Protein AF-A0A963Q2L0-F1 (afdb_monomer_lite)

Radius of gyration: 15.08 Å; chains: 1; bounding box: 53×19×30 Å

Foldseek 3Di:
DDPDDPPPPDAAAEEEELPPVSLQVLQVLLVVQVPPPCVVPHRHAYEYEYDPVSLVCCQVANDWHDDPPDDIDTGDHPSHHYDPDDDDDPDPDHHYD

Sequence (97 aa):
MNSGNPSTVVPPVWVMGAGSIGCYVGGLLAAAAQGGKVAAAGVPAVTLIGRPRVLQAVGECGMALTAVDAAPQQMPPGALRLVAEPPACDGPAPLVL

Structure (mmCIF, N/CA/C/O backbone):
data_AF-A0A963Q2L0-F1
#
_entry.id   AF-A0A963Q2L0-F1
#
loop_
_atom_site.group_PDB
_atom_site.id
_atom_site.type_symbol
_atom_site.label_atom_id
_atom_site.label_alt_id
_atom_site.label_comp_id
_atom_site.label_asym_id
_atom_site.label_entity_id
_atom_site.label_seq_id
_atom_site.pdbx_PDB_ins_code
_atom_site.Cartn_x
_atom_site.Cartn_y
_atom_site.Cartn_z
_atom_site.occupancy
_atom_site.B_iso_or_equiv
_atom_site.auth_seq_id
_atom_site.auth_comp_id
_atom_site.auth_asym_id
_atom_site.auth_atom_id
_atom_site.pdbx_PDB_model_num
ATOM 1 N N . MET A 1 1 ? 42.007 3.517 13.098 1.00 44.03 1 MET A N 1
ATOM 2 C CA . MET A 1 1 ? 40.733 3.909 13.737 1.00 44.03 1 MET A CA 1
ATOM 3 C C . MET A 1 1 ? 39.937 4.772 12.767 1.00 44.03 1 MET A C 1
ATOM 5 O O . MET A 1 1 ? 40.249 5.944 12.649 1.00 44.03 1 MET A O 1
ATOM 9 N N . ASN A 1 2 ? 39.006 4.171 12.019 1.00 42.56 2 ASN A N 1
ATOM 10 C CA . ASN A 1 2 ? 37.643 4.680 11.798 1.00 42.56 2 ASN A CA 1
ATOM 11 C C . ASN A 1 2 ? 36.880 3.647 10.951 1.00 42.56 2 ASN A C 1
ATOM 13 O O . ASN A 1 2 ? 36.860 3.709 9.725 1.00 42.56 2 ASN A O 1
ATOM 17 N N . SER A 1 3 ? 36.309 2.643 11.618 1.00 50.94 3 SER A N 1
ATOM 18 C CA . SER A 1 3 ? 35.367 1.711 10.998 1.00 50.94 3 SER A CA 1
ATOM 19 C C . SER A 1 3 ? 34.035 2.446 10.871 1.00 50.94 3 SER A C 1
ATOM 21 O O . SER A 1 3 ? 33.295 2.559 11.846 1.00 50.94 3 SER A O 1
ATOM 23 N N . GLY A 1 4 ? 33.789 3.045 9.704 1.00 46.47 4 GLY A N 1
ATOM 24 C CA . GLY A 1 4 ? 32.547 3.753 9.408 1.00 46.47 4 GLY A CA 1
ATOM 25 C C . GLY A 1 4 ? 31.344 2.830 9.599 1.00 46.47 4 GLY A C 1
ATOM 26 O O . GLY A 1 4 ? 31.277 1.760 9.000 1.00 46.47 4 GLY A O 1
ATOM 27 N N . ASN A 1 5 ? 30.421 3.237 10.467 1.00 55.97 5 ASN A N 1
ATOM 28 C CA . ASN A 1 5 ? 29.097 2.640 10.620 1.00 55.97 5 ASN A CA 1
ATOM 29 C C . ASN A 1 5 ? 28.424 2.561 9.232 1.00 55.97 5 ASN A C 1
ATOM 31 O O . ASN A 1 5 ? 28.427 3.589 8.547 1.00 55.97 5 ASN A O 1
ATOM 35 N N . PRO A 1 6 ? 27.872 1.416 8.777 1.00 53.59 6 PRO A N 1
ATOM 36 C CA . PRO A 1 6 ? 27.066 1.416 7.566 1.00 53.59 6 PRO A CA 1
ATOM 37 C C . PRO A 1 6 ? 25.903 2.383 7.791 1.00 53.59 6 PRO A C 1
ATOM 39 O O . PRO A 1 6 ? 25.058 2.166 8.661 1.00 53.59 6 PRO A O 1
ATOM 42 N N . SER A 1 7 ? 25.879 3.480 7.036 1.00 57.09 7 SER A N 1
ATOM 43 C CA . SER A 1 7 ? 24.693 4.317 6.890 1.00 57.09 7 SER A CA 1
ATOM 44 C C . SER A 1 7 ? 23.519 3.379 6.623 1.00 57.09 7 SER A C 1
ATOM 46 O O . SER A 1 7 ? 23.531 2.619 5.656 1.00 57.09 7 SER A O 1
ATOM 48 N N . THR A 1 8 ? 22.556 3.341 7.540 1.00 64.00 8 THR A N 1
ATOM 49 C CA . THR A 1 8 ? 21.456 2.377 7.505 1.00 64.00 8 THR A CA 1
ATOM 50 C C . THR A 1 8 ? 20.540 2.780 6.358 1.00 64.00 8 THR A C 1
ATOM 52 O O . THR A 1 8 ? 19.694 3.659 6.492 1.00 64.00 8 THR A O 1
ATOM 55 N N . VAL A 1 9 ? 20.778 2.207 5.179 1.00 70.00 9 VAL A N 1
ATOM 56 C CA . VAL A 1 9 ? 19.931 2.426 4.010 1.00 70.00 9 VAL A CA 1
ATOM 57 C C . VAL A 1 9 ? 18.619 1.703 4.274 1.00 70.00 9 VAL A C 1
ATOM 59 O O . VAL A 1 9 ? 18.579 0.474 4.296 1.00 70.00 9 VAL A O 1
ATOM 62 N N . VAL A 1 10 ? 17.554 2.464 4.509 1.00 76.50 10 VAL A N 1
ATOM 63 C CA . VAL A 1 10 ? 16.221 1.898 4.707 1.00 76.50 10 VAL A CA 1
ATOM 64 C C . VAL A 1 10 ? 15.625 1.580 3.333 1.00 76.50 10 VAL A C 1
ATOM 66 O O . VAL A 1 10 ? 15.425 2.503 2.538 1.00 76.50 10 VAL A O 1
ATOM 69 N N . PRO A 1 11 ? 15.381 0.299 3.005 1.00 83.44 11 PRO A N 1
ATOM 70 C CA . PRO A 1 11 ? 14.858 -0.068 1.698 1.00 83.44 11 PRO A CA 1
ATOM 71 C C . PRO A 1 11 ? 13.413 0.429 1.530 1.00 83.44 11 PRO A C 1
ATOM 73 O O . PRO A 1 11 ? 12.659 0.460 2.507 1.00 83.44 11 PRO A O 1
ATOM 76 N N . PRO A 1 12 ? 12.993 0.792 0.303 1.00 87.56 12 PRO A N 1
ATOM 77 C CA . PRO A 1 12 ? 11.597 1.114 0.022 1.00 87.56 12 PRO A CA 1
ATOM 78 C C . PRO A 1 12 ? 10.677 -0.078 0.334 1.00 87.56 12 PRO A C 1
ATOM 80 O O . PRO A 1 12 ? 11.107 -1.228 0.276 1.00 87.56 12 PRO A O 1
ATOM 83 N N . VAL A 1 13 ? 9.399 0.181 0.627 1.00 91.75 13 VAL A N 1
ATOM 84 C CA . VAL A 1 13 ? 8.405 -0.884 0.858 1.00 91.75 13 VAL A CA 1
ATOM 85 C C . VAL A 1 13 ? 7.409 -0.914 -0.288 1.00 91.75 13 VAL A C 1
ATOM 87 O O . VAL A 1 13 ? 6.767 0.095 -0.595 1.00 91.75 13 VAL A O 1
ATOM 90 N N . TRP A 1 14 ? 7.275 -2.074 -0.921 1.00 95.06 14 TRP A N 1
ATOM 91 C CA . TRP A 1 14 ? 6.301 -2.330 -1.975 1.00 95.06 14 TRP A CA 1
ATOM 92 C C . TRP A 1 14 ? 5.254 -3.308 -1.465 1.00 95.06 14 TRP A C 1
ATOM 94 O O . TRP A 1 14 ? 5.582 -4.421 -1.070 1.00 95.06 14 TRP A O 1
ATOM 104 N N . VAL A 1 15 ? 3.994 -2.894 -1.497 1.00 96.62 15 VAL A N 1
ATOM 105 C CA . VAL A 1 15 ? 2.858 -3.761 -1.185 1.00 96.62 15 VAL A CA 1
ATOM 106 C C . VAL A 1 15 ? 2.263 -4.239 -2.501 1.00 96.62 15 VAL A C 1
ATOM 108 O O . VAL A 1 15 ? 1.708 -3.441 -3.263 1.00 96.62 15 VAL A O 1
ATOM 111 N N . MET A 1 16 ? 2.411 -5.528 -2.788 1.00 96.69 16 MET A N 1
ATOM 112 C CA . MET A 1 16 ? 1.943 -6.164 -4.013 1.00 96.69 16 MET A CA 1
ATOM 113 C C . MET A 1 16 ? 0.494 -6.621 -3.853 1.00 96.69 16 MET A C 1
ATOM 115 O O . MET A 1 16 ? 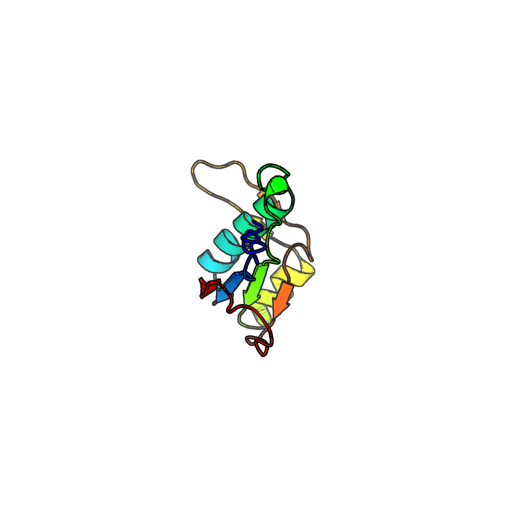0.166 -7.529 -3.097 1.00 96.69 16 MET A O 1
ATOM 119 N N . GLY A 1 17 ? -0.388 -6.014 -4.638 1.00 96.56 17 GLY A N 1
ATOM 120 C CA . GLY A 1 17 ? -1.821 -6.268 -4.637 1.00 96.56 17 GLY A CA 1
ATOM 121 C C . GLY A 1 17 ? -2.597 -5.196 -3.875 1.00 96.56 17 GLY A C 1
ATOM 122 O O . GLY A 1 17 ? -2.497 -5.064 -2.665 1.00 96.56 17 GLY A O 1
ATOM 123 N N . ALA A 1 18 ? -3.477 -4.484 -4.579 1.00 96.06 18 ALA A N 1
ATOM 124 C CA . ALA A 1 18 ? -4.385 -3.485 -4.004 1.00 96.06 18 ALA A CA 1
ATOM 125 C C . ALA A 1 18 ? -5.739 -4.093 -3.581 1.00 96.06 18 ALA A C 1
ATOM 127 O O . ALA A 1 18 ? -6.792 -3.509 -3.806 1.00 96.06 18 ALA A O 1
ATOM 128 N N . GLY A 1 19 ? -5.736 -5.319 -3.050 1.00 95.25 19 GLY A N 1
ATOM 129 C CA . GLY A 1 19 ? -6.924 -5.917 -2.426 1.00 95.25 19 GLY A CA 1
ATOM 130 C C . GLY A 1 19 ? -7.167 -5.354 -1.022 1.00 95.25 19 GLY A C 1
ATOM 131 O O . GLY A 1 19 ? -6.437 -4.479 -0.566 1.00 95.25 19 GLY A O 1
ATOM 132 N N . SER A 1 20 ? -8.146 -5.893 -0.292 1.00 95.44 20 SER A N 1
ATOM 133 C CA . SER A 1 20 ? -8.440 -5.461 1.086 1.00 95.44 20 SER A CA 1
ATOM 134 C C . SER A 1 20 ? -7.210 -5.514 2.001 1.00 95.44 20 SER A C 1
ATOM 136 O O . SER A 1 20 ? -6.915 -4.536 2.682 1.00 95.44 20 SER A O 1
ATOM 138 N N . ILE A 1 21 ? -6.461 -6.622 1.967 1.00 95.81 21 ILE A N 1
ATOM 139 C CA . ILE A 1 21 ? -5.259 -6.820 2.791 1.00 95.81 21 ILE A CA 1
ATOM 140 C C . ILE A 1 21 ? -4.168 -5.815 2.413 1.00 95.81 21 ILE A C 1
ATOM 142 O O . ILE A 1 21 ? -3.636 -5.141 3.290 1.00 95.81 21 ILE A O 1
ATOM 146 N N . GLY A 1 22 ? -3.859 -5.674 1.122 1.00 96.12 22 GLY A N 1
ATOM 147 C CA . GLY A 1 22 ? -2.805 -4.763 0.676 1.00 96.12 22 GLY A CA 1
ATOM 148 C C . GLY A 1 22 ? -3.140 -3.292 0.921 1.00 96.12 22 GLY A C 1
ATOM 149 O O . GLY A 1 22 ? -2.285 -2.542 1.384 1.00 96.12 22 GLY A O 1
ATOM 150 N N . CYS A 1 23 ? -4.396 -2.882 0.722 1.00 95.81 23 CYS A N 1
ATOM 151 C CA . CYS A 1 23 ? -4.848 -1.542 1.099 1.00 95.81 23 CYS A CA 1
ATOM 152 C C . CYS A 1 23 ? -4.747 -1.313 2.613 1.00 95.81 23 CYS A C 1
ATOM 154 O O . CYS A 1 23 ? -4.287 -0.256 3.042 1.00 95.81 23 CYS A O 1
ATOM 156 N N . TYR A 1 24 ? -5.130 -2.301 3.428 1.00 95.94 24 TYR A N 1
ATOM 157 C CA . TYR A 1 24 ? -5.067 -2.187 4.883 1.00 95.94 24 TYR A CA 1
ATOM 158 C C . TYR A 1 24 ? -3.623 -2.092 5.396 1.00 95.94 24 TYR A C 1
ATOM 160 O O . TYR A 1 24 ? -3.274 -1.132 6.080 1.00 95.94 24 TYR A O 1
ATOM 168 N N . VAL A 1 25 ? -2.760 -3.036 5.008 1.00 94.38 25 VAL A N 1
ATOM 169 C CA . VAL A 1 25 ? -1.344 -3.064 5.406 1.00 94.38 25 VAL A CA 1
ATOM 170 C C . VAL A 1 25 ? -0.598 -1.848 4.859 1.00 94.38 25 VAL A C 1
ATOM 172 O O . VAL A 1 25 ? 0.087 -1.163 5.615 1.00 94.38 25 VAL A O 1
ATOM 175 N N . GLY A 1 26 ? -0.767 -1.528 3.571 1.00 94.50 26 GLY A N 1
ATOM 176 C CA . GLY A 1 26 ? -0.152 -0.354 2.953 1.00 94.50 26 GLY A CA 1
ATOM 177 C C . GLY A 1 26 ? -0.582 0.945 3.631 1.00 94.50 26 GLY A C 1
ATOM 178 O O . GLY A 1 26 ? 0.260 1.789 3.933 1.00 94.50 26 GLY A O 1
ATOM 179 N N . GLY A 1 27 ? -1.871 1.078 3.952 1.00 93.44 27 GLY A N 1
ATOM 180 C CA . GLY A 1 27 ? -2.401 2.220 4.691 1.00 93.44 27 GLY A CA 1
ATOM 181 C C . GLY A 1 27 ? -1.819 2.351 6.100 1.00 93.44 27 GLY A C 1
ATOM 182 O O . GLY A 1 27 ? -1.411 3.445 6.486 1.00 93.44 27 GLY A O 1
ATOM 183 N N . LEU A 1 28 ? -1.727 1.254 6.858 1.00 91.56 28 LEU A N 1
ATOM 184 C CA . LEU A 1 28 ? -1.133 1.272 8.199 1.00 91.56 28 LEU A CA 1
ATOM 185 C C . LEU A 1 28 ? 0.352 1.649 8.165 1.00 91.56 28 LEU A C 1
ATOM 187 O O . LEU A 1 28 ? 0.798 2.456 8.981 1.00 91.56 28 LEU A O 1
ATOM 191 N N . LEU A 1 29 ? 1.110 1.108 7.207 1.00 90.62 29 LEU A N 1
ATOM 192 C CA . LEU A 1 29 ? 2.527 1.432 7.031 1.00 90.62 29 LEU A CA 1
ATOM 193 C C . LEU A 1 29 ? 2.724 2.906 6.658 1.00 90.62 29 LEU A C 1
ATOM 195 O O . LEU A 1 29 ? 3.570 3.579 7.245 1.00 90.62 29 LEU A O 1
ATOM 199 N N . ALA A 1 30 ? 1.913 3.434 5.739 1.00 89.56 30 ALA A N 1
ATOM 200 C CA . ALA A 1 30 ? 1.953 4.847 5.367 1.00 89.56 30 ALA A CA 1
ATOM 201 C C . ALA A 1 30 ? 1.578 5.773 6.532 1.00 89.56 30 ALA A C 1
ATOM 203 O O . ALA A 1 30 ? 2.192 6.819 6.720 1.00 89.56 30 ALA A O 1
ATOM 204 N N . ALA A 1 31 ? 0.612 5.387 7.362 1.00 86.69 31 ALA A N 1
ATOM 205 C CA . ALA A 1 31 ? 0.252 6.167 8.539 1.00 86.69 31 ALA A CA 1
ATOM 206 C C . ALA A 1 31 ? 1.342 6.163 9.612 1.00 86.69 31 ALA A C 1
ATOM 208 O O . ALA A 1 31 ? 1.661 7.207 10.182 1.00 86.69 31 ALA A O 1
ATOM 209 N N . ALA A 1 32 ? 1.964 5.005 9.853 1.00 81.56 32 ALA A N 1
ATOM 210 C CA . ALA A 1 32 ? 3.120 4.903 10.735 1.00 81.56 32 ALA A CA 1
ATOM 211 C C . ALA A 1 32 ? 4.289 5.774 10.236 1.00 81.56 32 ALA A C 1
ATOM 213 O O . ALA A 1 32 ? 5.018 6.340 11.054 1.00 81.56 32 ALA A O 1
ATOM 214 N N . ALA A 1 33 ? 4.413 5.942 8.911 1.00 75.56 33 ALA A N 1
ATOM 215 C CA . ALA A 1 33 ? 5.370 6.851 8.281 1.00 75.56 33 ALA A CA 1
ATOM 216 C C . ALA A 1 33 ? 5.140 8.325 8.613 1.00 75.56 33 ALA A C 1
ATOM 218 O O . ALA A 1 33 ? 6.097 9.077 8.782 1.00 75.56 33 ALA A O 1
ATOM 219 N N . GLN A 1 34 ? 3.878 8.731 8.739 1.00 68.00 34 GLN A N 1
ATOM 220 C CA . GLN A 1 34 ? 3.481 10.117 8.983 1.00 68.00 34 GLN A CA 1
ATOM 221 C C . GLN A 1 34 ? 3.406 10.465 10.487 1.00 68.00 34 GLN A C 1
ATOM 223 O O . GLN A 1 34 ? 3.550 11.627 10.858 1.00 68.00 34 GLN A O 1
ATOM 228 N N . GLY A 1 35 ? 3.214 9.472 11.367 1.00 55.53 35 GLY A N 1
ATOM 229 C CA . GLY A 1 35 ? 2.857 9.642 12.787 1.00 55.53 35 GLY A CA 1
ATOM 230 C C . GLY A 1 35 ? 3.995 9.712 13.822 1.00 55.53 35 GLY A C 1
ATOM 231 O O . GLY A 1 35 ? 3.755 9.482 15.006 1.00 55.53 35 GLY A O 1
ATOM 232 N N . GLY A 1 36 ? 5.241 9.997 13.436 1.00 45.00 36 GLY A N 1
ATOM 233 C CA . GLY A 1 36 ? 6.274 10.461 14.382 1.00 45.00 36 GLY A CA 1
ATOM 234 C C . GLY A 1 36 ? 6.937 9.431 15.319 1.00 45.00 36 GLY A C 1
ATOM 235 O O . GLY A 1 36 ? 8.048 9.689 15.771 1.00 45.00 36 GLY A O 1
ATOM 236 N N . LYS A 1 37 ? 6.367 8.243 15.579 1.00 41.50 37 LYS A N 1
ATOM 237 C CA . LYS A 1 37 ? 7.054 7.200 16.389 1.00 41.50 37 LYS A CA 1
ATOM 238 C C . LYS A 1 37 ? 8.146 6.441 15.628 1.00 41.50 37 LYS A C 1
ATOM 240 O O . LYS A 1 37 ? 9.056 5.901 16.246 1.00 41.50 37 LYS A O 1
ATOM 245 N N . VAL A 1 38 ? 8.079 6.444 14.297 1.00 44.66 38 VAL A N 1
ATOM 246 C CA . VAL A 1 38 ? 9.065 5.819 13.392 1.00 44.66 38 VAL A CA 1
ATOM 247 C C . VAL A 1 38 ? 9.859 6.888 12.611 1.00 44.66 38 VAL A C 1
ATOM 249 O O . VAL A 1 38 ? 10.733 6.576 11.810 1.00 44.66 38 VAL A O 1
ATOM 252 N N . ALA A 1 39 ? 9.628 8.178 12.889 1.00 45.19 39 ALA A N 1
ATOM 253 C CA . ALA A 1 39 ? 10.342 9.286 12.246 1.00 45.19 39 ALA A CA 1
ATOM 254 C C . ALA A 1 39 ? 11.847 9.315 12.577 1.00 45.19 39 ALA A C 1
ATOM 256 O O . ALA A 1 39 ? 12.629 9.877 11.816 1.00 45.19 39 ALA A O 1
ATOM 257 N N . ALA A 1 40 ? 12.267 8.670 13.672 1.00 46.53 40 ALA A N 1
ATOM 258 C CA . ALA A 1 40 ? 13.669 8.621 14.085 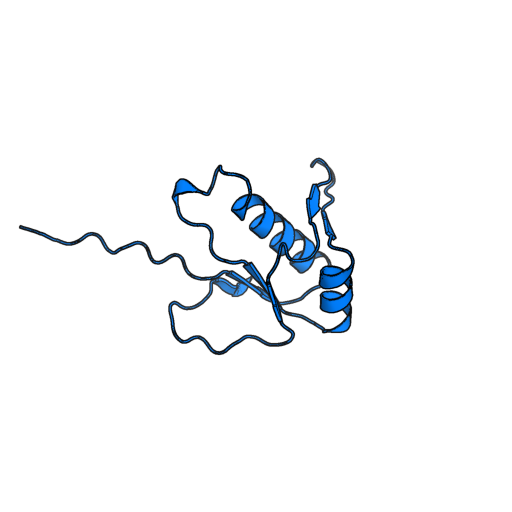1.00 46.53 40 ALA A CA 1
ATOM 259 C C . ALA A 1 40 ? 14.552 7.707 13.209 1.00 46.53 40 ALA A C 1
ATOM 261 O O . ALA A 1 40 ? 15.770 7.849 13.247 1.00 46.53 40 ALA A O 1
ATOM 262 N N . ALA A 1 41 ? 13.963 6.795 12.421 1.00 51.62 41 ALA A N 1
ATOM 263 C CA . ALA A 1 41 ? 14.704 5.852 11.573 1.00 51.62 41 ALA A CA 1
ATOM 264 C C . ALA A 1 41 ? 14.563 6.121 10.061 1.00 51.62 41 ALA A C 1
ATOM 266 O O . ALA A 1 41 ? 15.193 5.426 9.275 1.00 51.62 41 ALA A O 1
ATOM 267 N N . GLY A 1 42 ? 13.777 7.127 9.653 1.00 56.91 42 GLY A N 1
ATOM 268 C CA . GLY A 1 42 ? 13.460 7.390 8.246 1.00 56.91 42 GLY A CA 1
ATOM 269 C C . GLY A 1 42 ? 12.489 6.346 7.698 1.00 56.91 42 GLY A C 1
ATOM 270 O O . GLY A 1 42 ? 12.874 5.223 7.387 1.00 56.91 42 GLY A O 1
ATOM 271 N N . VAL A 1 43 ? 11.203 6.688 7.601 1.00 61.09 43 VAL A N 1
ATOM 272 C CA . VAL A 1 43 ? 10.212 5.714 7.131 1.00 61.09 43 VAL A CA 1
ATOM 273 C C . VAL A 1 43 ? 10.250 5.648 5.607 1.00 61.09 43 VAL A C 1
ATOM 275 O O . VAL A 1 43 ? 10.136 6.690 4.956 1.00 61.09 43 VAL A O 1
ATOM 278 N N . PRO A 1 44 ? 10.427 4.454 5.018 1.00 67.94 44 PRO A N 1
ATOM 279 C CA . PRO A 1 44 ? 10.514 4.324 3.578 1.00 67.94 44 PRO A CA 1
ATOM 280 C C . PRO A 1 44 ? 9.170 4.659 2.938 1.00 67.94 44 PRO A C 1
ATOM 282 O O . PRO A 1 44 ? 8.108 4.324 3.465 1.00 67.94 44 PRO A O 1
ATOM 285 N N . ALA A 1 45 ? 9.213 5.299 1.770 1.00 77.50 45 ALA A N 1
ATOM 286 C CA . ALA A 1 45 ? 8.016 5.537 0.978 1.00 77.50 45 ALA A CA 1
ATOM 287 C C . ALA A 1 45 ? 7.322 4.200 0.664 1.00 77.50 45 ALA A C 1
ATOM 289 O O . ALA A 1 45 ? 7.930 3.295 0.084 1.00 77.50 45 ALA A O 1
ATOM 290 N N . VAL A 1 46 ? 6.046 4.087 1.037 1.00 91.12 46 VAL A N 1
ATOM 291 C CA . VAL A 1 46 ? 5.229 2.903 0.759 1.00 91.12 46 VAL A CA 1
ATOM 292 C C . VAL A 1 46 ? 4.605 3.053 -0.626 1.00 91.12 46 VAL A C 1
ATOM 294 O O . VAL A 1 46 ? 3.900 4.026 -0.907 1.00 91.12 46 VAL A O 1
ATOM 297 N N . THR A 1 47 ? 4.879 2.085 -1.499 1.00 94.81 47 THR A N 1
ATOM 298 C CA . THR A 1 47 ? 4.270 1.990 -2.829 1.00 94.81 47 THR A CA 1
ATOM 299 C C . THR A 1 47 ? 3.254 0.854 -2.846 1.00 94.81 47 THR A C 1
ATOM 301 O O . THR A 1 47 ? 3.623 -0.300 -2.648 1.00 94.81 47 THR A O 1
ATOM 304 N N . LEU A 1 48 ? 1.985 1.169 -3.107 1.00 97.31 48 LEU A N 1
ATOM 305 C CA . LEU A 1 48 ? 0.938 0.179 -3.347 1.00 97.31 48 LEU A CA 1
ATOM 306 C C . LEU A 1 48 ? 0.879 -0.140 -4.842 1.00 97.31 48 LEU A C 1
ATOM 308 O O . LEU A 1 48 ? 0.682 0.752 -5.673 1.00 97.31 48 LEU A O 1
ATOM 312 N N . ILE A 1 49 ? 1.049 -1.417 -5.167 1.00 98.00 49 ILE A N 1
ATOM 313 C CA . ILE A 1 49 ? 1.119 -1.918 -6.536 1.00 98.00 49 ILE A CA 1
ATOM 314 C C . ILE A 1 49 ? -0.116 -2.764 -6.807 1.00 98.00 49 ILE A C 1
ATOM 316 O O . ILE A 1 49 ? -0.438 -3.663 -6.037 1.00 98.00 49 ILE A O 1
ATOM 320 N N . GLY A 1 50 ? -0.853 -2.505 -7.883 1.00 97.31 50 GLY A N 1
ATOM 321 C CA . GLY A 1 50 ? -2.085 -3.253 -8.114 1.00 97.31 50 GLY A CA 1
ATOM 322 C C . GLY A 1 50 ? -2.857 -2.874 -9.365 1.00 97.31 50 GLY A C 1
ATOM 323 O O . GLY A 1 50 ? -2.381 -2.168 -10.246 1.00 97.31 50 GLY A O 1
ATOM 324 N N . ARG A 1 51 ? -4.094 -3.369 -9.458 1.00 97.62 51 ARG A N 1
ATOM 325 C CA . ARG A 1 51 ? -4.945 -3.121 -10.627 1.00 97.62 51 ARG A CA 1
ATOM 326 C C . ARG A 1 51 ? -5.351 -1.639 -10.696 1.00 97.62 51 ARG A C 1
ATOM 328 O O . ARG A 1 51 ? -5.857 -1.133 -9.690 1.00 97.62 51 ARG A O 1
ATOM 335 N N . PRO A 1 52 ? -5.258 -0.982 -11.872 1.00 97.38 52 PRO A N 1
ATOM 336 C CA . PRO A 1 52 ? -5.578 0.440 -12.033 1.00 97.38 52 PRO A CA 1
ATOM 337 C C . PRO A 1 52 ? -6.933 0.851 -11.457 1.00 97.38 52 PRO A C 1
ATOM 339 O O . PRO A 1 52 ? -7.020 1.871 -10.790 1.00 97.38 52 PRO A O 1
ATOM 342 N N . ARG A 1 53 ? -7.968 0.013 -11.620 1.00 96.88 53 ARG A N 1
ATOM 343 C CA . ARG A 1 53 ? -9.315 0.272 -11.084 1.00 96.88 53 ARG A CA 1
ATOM 344 C C . ARG A 1 53 ? -9.323 0.546 -9.577 1.00 96.88 53 ARG A C 1
ATOM 346 O O . ARG A 1 53 ? -10.062 1.414 -9.130 1.00 96.88 53 ARG A O 1
ATOM 353 N N . VAL A 1 54 ? -8.552 -0.209 -8.792 1.00 96.50 54 VAL A N 1
ATOM 354 C CA . VAL A 1 54 ? -8.530 -0.012 -7.335 1.00 96.50 54 VAL A CA 1
ATOM 355 C C . VAL A 1 54 ? -7.624 1.154 -6.969 1.00 96.50 54 VAL A C 1
ATOM 357 O O . VAL A 1 54 ? -7.999 1.976 -6.141 1.00 96.50 54 VAL A O 1
ATOM 360 N N . LEU A 1 55 ? -6.468 1.267 -7.627 1.00 98.00 55 LEU A N 1
ATOM 361 C CA . LEU A 1 55 ? -5.541 2.376 -7.401 1.00 98.00 55 LEU A CA 1
ATOM 362 C C . LEU A 1 55 ? -6.186 3.731 -7.701 1.00 98.00 55 LEU A C 1
ATOM 364 O O . LEU A 1 55 ? -5.963 4.674 -6.957 1.00 98.00 55 LEU A O 1
ATOM 368 N N . GLN A 1 56 ? -7.017 3.823 -8.739 1.00 97.75 56 GLN A N 1
ATOM 369 C CA . GLN A 1 56 ? -7.763 5.038 -9.048 1.00 97.75 56 GLN A CA 1
ATOM 370 C C . GLN A 1 56 ? -8.712 5.411 -7.904 1.00 97.75 56 GLN A C 1
ATOM 372 O O . GLN A 1 56 ? -8.650 6.531 -7.413 1.00 97.75 56 GLN A O 1
ATOM 377 N N . ALA A 1 57 ? -9.515 4.462 -7.414 1.00 96.81 57 ALA A N 1
ATOM 378 C CA . ALA A 1 57 ? -10.415 4.710 -6.288 1.00 96.81 57 ALA A CA 1
ATOM 379 C C . ALA A 1 57 ? -9.652 5.141 -5.021 1.00 96.81 57 ALA A C 1
ATOM 381 O O . ALA A 1 57 ? -10.054 6.084 -4.348 1.00 96.81 57 ALA A O 1
ATOM 382 N N . VAL A 1 58 ? -8.518 4.498 -4.721 1.00 96.56 58 VAL A N 1
ATOM 383 C CA . VAL A 1 58 ? -7.644 4.882 -3.597 1.00 96.56 58 VAL A CA 1
ATOM 384 C C . VAL A 1 58 ? -7.046 6.277 -3.807 1.00 96.56 58 VAL A C 1
ATOM 386 O O . VAL A 1 58 ? -6.965 7.065 -2.867 1.00 96.56 58 VAL A O 1
ATOM 389 N N . GLY A 1 59 ? -6.629 6.596 -5.031 1.00 96.88 59 GLY A N 1
ATOM 390 C CA . GLY A 1 59 ? -6.040 7.883 -5.389 1.00 96.88 59 GLY A CA 1
ATOM 391 C C . GLY A 1 59 ? -7.037 9.040 -5.387 1.00 96.88 59 GLY A C 1
ATOM 392 O O . GLY A 1 59 ? -6.639 10.161 -5.098 1.00 96.88 59 GLY A O 1
ATOM 393 N N . GLU A 1 60 ? -8.312 8.784 -5.675 1.00 97.69 60 GLU A N 1
ATOM 394 C CA . GLU A 1 60 ? -9.372 9.799 -5.702 1.00 97.69 60 GLU A CA 1
ATOM 395 C C . GLU A 1 60 ? -10.049 9.968 -4.337 1.00 97.69 60 GLU A C 1
ATOM 397 O O . GLU A 1 60 ? -10.320 11.090 -3.912 1.00 97.69 60 GLU A O 1
ATOM 402 N N . CYS A 1 61 ? -10.317 8.865 -3.633 1.00 96.50 61 CYS A N 1
ATOM 403 C CA . CYS A 1 61 ? -11.121 8.871 -2.409 1.00 96.50 61 CYS A CA 1
ATOM 404 C C . CYS A 1 61 ? -10.299 8.734 -1.122 1.00 96.50 61 CYS A C 1
ATOM 406 O O . CYS A 1 61 ? -10.811 9.031 -0.044 1.00 96.50 61 CYS A O 1
ATOM 408 N N . GLY A 1 62 ? -9.049 8.274 -1.202 1.00 94.75 62 GLY A N 1
ATOM 409 C CA . GLY A 1 62 ? -8.297 7.853 -0.023 1.00 94.75 62 GLY A CA 1
ATOM 410 C C . GLY A 1 62 ? -8.782 6.498 0.500 1.00 94.75 62 GLY A C 1
ATOM 411 O O . GLY A 1 62 ? -9.315 5.679 -0.253 1.00 94.75 62 GLY A O 1
ATOM 412 N N . MET A 1 63 ? -8.567 6.224 1.790 1.00 95.12 63 MET A N 1
ATOM 413 C CA . MET A 1 63 ? -8.957 4.948 2.406 1.00 95.12 63 MET A CA 1
ATOM 414 C C . MET A 1 63 ? -9.447 5.114 3.840 1.00 95.12 63 MET A C 1
ATOM 416 O O . MET A 1 63 ? -8.849 5.840 4.629 1.00 95.12 63 MET A O 1
ATOM 420 N N . ALA A 1 64 ? -10.459 4.330 4.206 1.00 95.19 64 ALA A N 1
ATOM 421 C CA . ALA A 1 64 ? -10.838 4.101 5.593 1.00 95.19 64 ALA A CA 1
ATOM 422 C C . ALA A 1 64 ? -10.259 2.759 6.058 1.00 95.19 64 ALA A C 1
ATOM 424 O O . ALA A 1 64 ? -10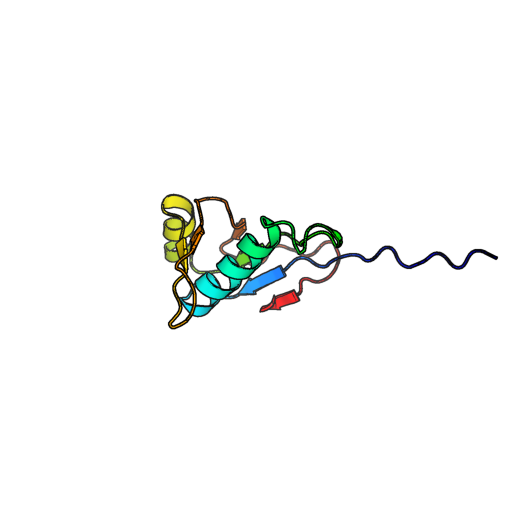.661 1.697 5.582 1.00 95.19 64 ALA A O 1
ATOM 425 N N . LEU A 1 65 ? -9.309 2.800 6.988 1.00 94.75 65 LEU A N 1
ATOM 426 C CA . LEU A 1 65 ? -8.721 1.611 7.598 1.00 94.75 65 LEU A CA 1
ATOM 427 C C . LEU A 1 65 ? -9.545 1.244 8.825 1.00 94.75 65 LEU A C 1
ATOM 429 O O . LEU A 1 65 ? -9.704 2.058 9.731 1.00 94.75 65 LEU A O 1
ATOM 433 N N . THR A 1 66 ? -10.069 0.025 8.853 1.00 95.00 66 THR A N 1
ATOM 434 C CA . THR A 1 66 ? -10.920 -0.465 9.942 1.00 95.00 66 THR A CA 1
ATOM 435 C C . THR A 1 66 ? -10.399 -1.803 10.443 1.00 95.00 66 THR A C 1
ATOM 437 O O . THR A 1 66 ? -9.868 -2.599 9.669 1.00 95.00 66 THR A O 1
ATOM 440 N N . ALA A 1 67 ? -10.516 -2.037 11.746 1.00 92.25 67 ALA A N 1
ATOM 441 C CA . ALA A 1 67 ? -10.196 -3.307 12.383 1.00 92.25 67 ALA A CA 1
ATOM 442 C C . ALA A 1 67 ? -11.161 -3.536 13.547 1.00 92.25 67 ALA A C 1
ATOM 444 O O . ALA A 1 67 ? -11.783 -2.588 14.019 1.00 92.25 67 ALA A O 1
ATOM 445 N N . VAL A 1 68 ? -11.262 -4.779 14.015 1.00 93.06 68 VAL A N 1
ATOM 446 C CA . VAL A 1 68 ? -12.173 -5.148 15.112 1.00 93.06 68 VAL A CA 1
ATOM 447 C C . VAL A 1 68 ? -11.834 -4.392 16.402 1.00 93.06 68 VAL A C 1
ATOM 449 O O . VAL A 1 68 ? -12.731 -3.842 17.030 1.00 93.06 68 VAL A O 1
ATOM 452 N N . ASP A 1 69 ? -10.543 -4.278 16.729 1.00 91.75 69 ASP A N 1
ATOM 453 C CA . ASP A 1 69 ? -10.066 -3.698 17.995 1.00 91.75 69 ASP A CA 1
ATOM 454 C C . ASP A 1 69 ? -9.193 -2.446 17.799 1.00 91.75 69 ASP A C 1
ATOM 456 O O . ASP A 1 69 ? -8.389 -2.086 18.660 1.00 91.75 69 ASP A O 1
ATOM 460 N N . ALA A 1 70 ? -9.314 -1.774 16.650 1.00 87.00 70 ALA A N 1
ATOM 461 C CA . ALA A 1 70 ? -8.586 -0.539 16.375 1.00 87.00 70 ALA A CA 1
ATOM 462 C C . ALA A 1 70 ? -9.543 0.585 15.987 1.00 87.00 70 ALA A C 1
ATOM 464 O O . ALA A 1 70 ? -10.508 0.377 15.250 1.00 87.00 70 ALA A O 1
ATOM 465 N N . ALA A 1 71 ? -9.237 1.798 16.451 1.00 89.31 71 ALA A N 1
ATOM 466 C CA . ALA A 1 71 ? -9.948 2.984 16.005 1.00 89.31 71 ALA A CA 1
ATOM 467 C C . ALA A 1 71 ? -9.826 3.115 14.474 1.00 89.31 71 ALA A C 1
ATOM 469 O O . ALA A 1 71 ? -8.721 2.952 13.943 1.00 89.31 71 ALA A O 1
ATOM 470 N N . PRO A 1 72 ? -10.924 3.419 13.759 1.00 91.12 72 PRO A N 1
ATOM 471 C CA . PRO A 1 72 ? -10.858 3.674 12.332 1.00 91.12 72 PRO A CA 1
ATOM 472 C C . PRO A 1 72 ? -9.878 4.802 12.028 1.00 91.12 72 PRO A C 1
ATOM 474 O O . PRO A 1 72 ? -9.894 5.843 12.686 1.00 91.12 72 PRO A O 1
ATOM 477 N N . GLN A 1 73 ? -9.063 4.616 10.997 1.00 91.19 73 GLN A N 1
ATOM 478 C CA . GLN A 1 73 ? -8.109 5.623 10.559 1.00 91.19 73 GLN A CA 1
ATOM 479 C C . GLN A 1 73 ? -8.411 6.038 9.127 1.00 91.19 73 GLN A C 1
ATOM 481 O O . GLN A 1 73 ? -8.550 5.195 8.242 1.00 91.19 73 GLN A O 1
ATOM 486 N N . GLN A 1 74 ? -8.506 7.344 8.898 1.00 92.88 74 GLN A N 1
ATOM 487 C CA . GLN A 1 74 ? -8.712 7.900 7.567 1.00 92.88 74 GLN A CA 1
ATOM 488 C C . GLN A 1 74 ? -7.369 8.245 6.936 1.00 92.88 74 GLN A C 1
ATOM 490 O O . GLN A 1 74 ? -6.563 8.965 7.523 1.00 92.88 74 GLN A O 1
ATOM 495 N N . MET A 1 75 ? -7.152 7.735 5.730 1.00 91.19 75 MET A N 1
ATOM 496 C CA . MET A 1 75 ? -6.005 8.053 4.896 1.00 91.19 75 MET A CA 1
ATOM 497 C C . MET A 1 75 ? -6.454 8.993 3.785 1.00 91.19 75 MET A C 1
ATOM 499 O O . MET A 1 75 ? -7.309 8.598 2.985 1.00 91.19 75 MET A O 1
ATOM 503 N N . PRO A 1 76 ? -5.889 10.208 3.692 1.00 92.44 76 PRO A N 1
ATOM 504 C CA . PRO A 1 76 ? -6.207 11.088 2.584 1.00 92.44 76 PRO A CA 1
ATOM 505 C C . PRO A 1 76 ? -5.662 10.518 1.262 1.00 92.44 76 PRO A C 1
ATOM 507 O O . PRO A 1 76 ? -4.673 9.770 1.263 1.00 92.44 76 PRO A O 1
ATOM 510 N N . PRO A 1 77 ? -6.259 10.906 0.122 1.00 94.56 77 PRO A N 1
ATOM 511 C CA . PRO A 1 77 ? -5.623 10.788 -1.185 1.00 94.56 77 PRO A CA 1
ATOM 512 C C . PRO A 1 77 ? -4.147 11.207 -1.157 1.00 94.56 77 PRO A C 1
ATOM 514 O O . PRO A 1 77 ? -3.773 12.167 -0.485 1.00 94.56 77 PRO A O 1
ATOM 517 N N . GLY A 1 78 ? -3.294 10.486 -1.885 1.00 90.31 78 GLY A N 1
ATOM 518 C CA . GLY A 1 78 ? -1.864 10.803 -1.984 1.00 90.31 78 GLY A CA 1
ATOM 519 C C . GLY A 1 78 ? -1.011 10.407 -0.772 1.00 90.31 78 GLY A C 1
ATOM 520 O O . GLY A 1 78 ? 0.203 10.583 -0.814 1.00 90.31 78 GLY A O 1
ATOM 521 N N . ALA A 1 79 ? -1.591 9.813 0.278 1.00 89.00 79 ALA A N 1
ATOM 522 C CA . ALA A 1 79 ? -0.809 9.277 1.397 1.00 89.00 79 ALA A CA 1
ATOM 523 C C . ALA A 1 79 ? 0.068 8.066 1.020 1.00 89.00 79 ALA A C 1
ATOM 525 O O . ALA A 1 79 ? 0.992 7.716 1.753 1.00 89.00 79 ALA A O 1
ATOM 526 N N . LEU A 1 80 ? -0.224 7.434 -0.118 1.00 92.06 80 LEU A N 1
ATOM 527 C CA . LEU A 1 80 ? 0.523 6.327 -0.702 1.00 92.06 80 LEU A CA 1
ATOM 528 C C . LEU A 1 80 ? 0.989 6.685 -2.109 1.00 92.06 80 LEU A C 1
ATOM 530 O O . LEU A 1 80 ? 0.268 7.337 -2.865 1.00 92.06 80 LEU A O 1
ATOM 534 N N . ARG A 1 81 ? 2.152 6.156 -2.500 1.00 94.56 81 ARG A N 1
ATOM 535 C CA . ARG A 1 81 ? 2.530 6.095 -3.913 1.00 94.56 81 ARG A CA 1
ATOM 536 C C . ARG A 1 81 ? 1.782 4.936 -4.567 1.00 94.56 81 ARG A C 1
ATOM 538 O O . ARG A 1 81 ? 1.816 3.822 -4.055 1.00 94.56 81 ARG A O 1
ATOM 545 N N . LEU A 1 82 ? 1.126 5.185 -5.695 1.00 96.88 82 LEU A N 1
ATOM 546 C CA . LEU A 1 82 ? 0.295 4.198 -6.389 1.00 96.88 82 LEU A CA 1
ATOM 547 C C . LEU A 1 82 ? 0.885 3.925 -7.770 1.00 96.88 82 LEU A C 1
ATOM 549 O O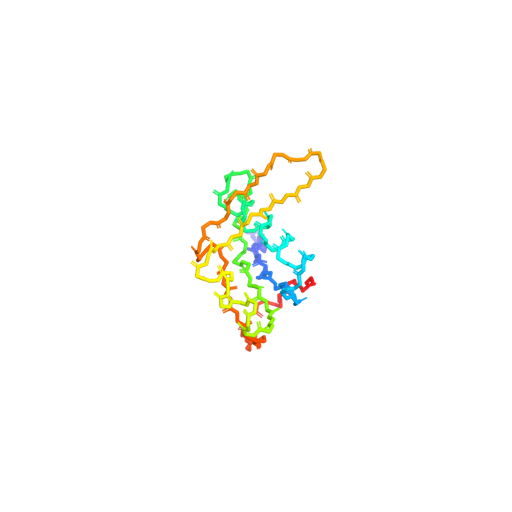 . LEU A 1 82 ? 1.115 4.864 -8.530 1.00 96.88 82 LEU A O 1
ATOM 553 N N . VAL A 1 83 ? 1.137 2.660 -8.103 1.00 97.25 83 VAL A N 1
ATOM 554 C CA . VAL A 1 83 ? 1.639 2.267 -9.431 1.00 97.2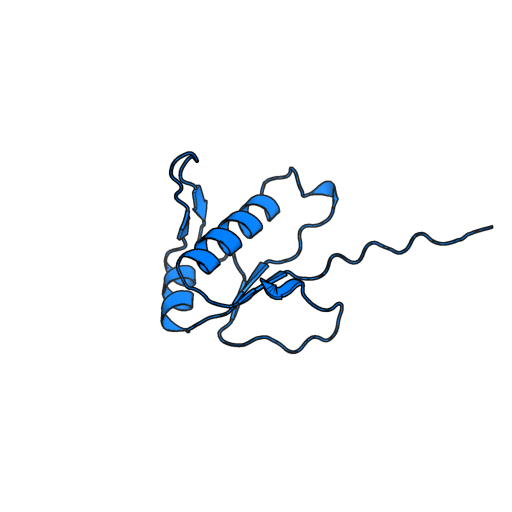5 83 VAL A CA 1
ATOM 555 C C . VAL A 1 83 ? 0.985 0.973 -9.898 1.00 97.25 83 VAL A C 1
ATOM 557 O O . VAL A 1 83 ? 0.734 0.071 -9.106 1.00 97.25 83 VAL A O 1
ATOM 560 N N . ALA A 1 84 ? 0.690 0.868 -11.192 1.00 97.44 84 ALA A N 1
ATOM 561 C CA . ALA A 1 84 ? 0.073 -0.340 -11.741 1.00 97.44 84 ALA A CA 1
ATOM 562 C C . ALA A 1 84 ? 1.063 -1.511 -11.848 1.00 97.44 84 ALA A C 1
ATOM 564 O O . ALA A 1 84 ? 0.665 -2.669 -11.733 1.00 97.44 84 ALA A O 1
ATOM 565 N N . GLU A 1 85 ? 2.346 -1.198 -12.036 1.00 95.62 85 GLU A N 1
ATOM 566 C CA . GLU A 1 85 ? 3.426 -2.168 -12.184 1.00 95.62 85 GLU A CA 1
ATOM 567 C C . GLU A 1 85 ? 4.632 -1.783 -11.316 1.00 95.62 85 GLU A C 1
ATOM 569 O O . GLU A 1 85 ? 4.836 -0.591 -11.045 1.00 95.62 85 GLU A O 1
ATOM 574 N N . PRO A 1 86 ? 5.435 -2.764 -10.866 1.00 93.25 86 PRO A N 1
ATOM 575 C CA . PRO A 1 86 ? 6.651 -2.490 -10.114 1.00 93.25 86 PRO A CA 1
ATOM 576 C C . PRO A 1 86 ? 7.642 -1.669 -10.951 1.00 93.25 86 PRO A C 1
ATOM 578 O O . PRO A 1 86 ? 7.928 -2.045 -12.088 1.00 93.25 86 PRO A O 1
ATOM 581 N N . PRO A 1 87 ? 8.180 -0.553 -10.427 1.00 89.69 87 PRO A N 1
ATOM 582 C CA . PRO A 1 87 ? 9.201 0.203 -11.140 1.00 89.69 87 PRO A CA 1
ATOM 583 C C . PRO A 1 87 ? 10.517 -0.587 -11.205 1.00 89.69 87 PRO A C 1
ATOM 585 O O . PRO A 1 87 ? 10.739 -1.512 -10.424 1.00 89.69 87 PRO A O 1
ATOM 588 N N . ALA A 1 88 ? 11.422 -0.194 -12.101 1.00 89.50 88 ALA A N 1
ATOM 589 C CA . ALA A 1 88 ? 12.800 -0.677 -12.052 1.00 89.50 88 ALA A CA 1
ATOM 590 C C . ALA A 1 88 ? 13.453 -0.302 -10.706 1.00 89.50 88 ALA A C 1
ATOM 592 O O . ALA A 1 88 ? 13.109 0.714 -10.093 1.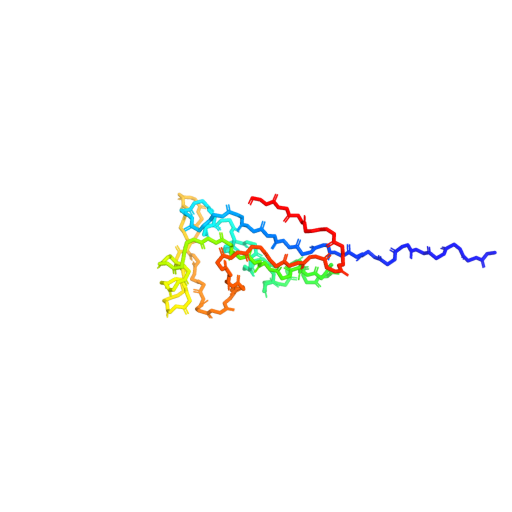00 89.50 88 ALA A O 1
ATOM 593 N N . CYS A 1 89 ? 14.368 -1.144 -10.225 1.00 81.94 89 CYS A N 1
ATOM 594 C CA . CYS A 1 89 ? 15.057 -0.935 -8.956 1.00 81.94 89 CYS A CA 1
ATOM 595 C C . CYS A 1 89 ? 16.520 -0.560 -9.213 1.00 81.94 89 CYS A C 1
ATOM 597 O O . CYS A 1 89 ? 17.356 -1.431 -9.429 1.00 81.94 89 CYS A O 1
ATOM 599 N N . ASP A 1 90 ? 16.814 0.741 -9.163 1.00 82.00 90 ASP A N 1
ATOM 600 C CA . ASP A 1 90 ? 18.163 1.291 -9.375 1.00 82.00 90 ASP A CA 1
ATOM 601 C C . ASP A 1 90 ? 18.930 1.508 -8.048 1.00 82.00 90 ASP A C 1
ATOM 603 O O . ASP A 1 90 ? 19.944 2.203 -8.000 1.00 82.00 90 ASP A O 1
ATOM 607 N N . GLY A 1 91 ? 18.426 0.947 -6.942 1.00 81.38 91 GLY A N 1
ATOM 608 C CA . GLY A 1 91 ? 18.916 1.175 -5.580 1.00 81.38 91 GLY A CA 1
ATOM 609 C C . GLY A 1 91 ? 18.754 -0.054 -4.673 1.00 81.38 91 GLY A C 1
ATOM 610 O O . GLY A 1 91 ? 18.769 -1.181 -5.168 1.00 81.38 91 GLY A O 1
ATOM 611 N N . PRO A 1 92 ? 18.627 0.118 -3.341 1.00 82.88 92 PRO A N 1
ATOM 612 C CA . PRO A 1 92 ? 18.410 -1.008 -2.435 1.00 82.88 92 PRO A CA 1
ATOM 613 C C . PRO A 1 92 ? 17.116 -1.744 -2.798 1.00 82.88 92 PRO A C 1
ATOM 615 O O . PRO A 1 92 ? 16.080 -1.113 -3.028 1.00 82.88 92 PRO A O 1
ATOM 618 N N . ALA A 1 93 ? 17.179 -3.078 -2.817 1.00 87.88 93 ALA A N 1
ATOM 619 C CA . ALA A 1 93 ? 16.022 -3.912 -3.116 1.00 87.88 93 ALA A CA 1
ATOM 620 C C . ALA A 1 93 ? 14.862 -3.593 -2.151 1.00 87.88 93 ALA A C 1
ATOM 622 O O . ALA A 1 93 ? 15.098 -3.484 -0.943 1.00 87.88 93 ALA A O 1
ATOM 623 N N . PRO A 1 94 ? 13.624 -3.436 -2.652 1.00 89.12 94 PRO A N 1
ATOM 624 C CA . PRO A 1 94 ? 12.479 -3.156 -1.804 1.00 89.12 94 PRO A CA 1
ATOM 625 C C . PRO A 1 94 ? 12.163 -4.348 -0.903 1.00 89.12 94 PRO A C 1
ATOM 627 O O . PRO A 1 94 ? 12.298 -5.505 -1.307 1.00 89.12 94 PRO A O 1
ATOM 630 N N . LEU A 1 95 ? 11.641 -4.068 0.289 1.00 90.75 95 LEU A N 1
ATOM 631 C CA . LEU A 1 95 ? 10.864 -5.064 1.014 1.00 90.75 95 LEU A CA 1
ATOM 632 C C . LEU A 1 95 ? 9.521 -5.226 0.299 1.00 90.75 95 LEU A C 1
ATOM 634 O O . LEU A 1 95 ? 8.779 -4.253 0.152 1.00 90.75 95 LEU A O 1
ATOM 638 N N . VAL A 1 96 ? 9.222 -6.447 -0.135 1.00 92.31 96 VAL A N 1
ATOM 639 C CA . VAL A 1 96 ? 7.978 -6.778 -0.832 1.00 92.31 96 VAL A CA 1
ATOM 640 C C . VAL A 1 96 ? 7.044 -7.515 0.123 1.00 92.31 96 VAL A C 1
ATOM 642 O O . VAL A 1 96 ? 7.445 -8.515 0.718 1.00 92.31 96 VAL A O 1
ATOM 645 N N . LEU A 1 97 ? 5.822 -7.001 0.264 1.00 90.31 97 LEU A N 1
ATOM 646 C CA . LEU A 1 97 ? 4.726 -7.579 1.048 1.00 90.31 97 LEU A CA 1
ATOM 647 C C . LEU A 1 97 ? 3.588 -8.022 0.132 1.00 90.31 97 LEU A C 1
ATOM 649 O O . LEU A 1 97 ? 3.297 -7.267 -0.825 1.00 90.31 97 LEU A O 1
#

Secondary structure (DSSP, 8-state):
------------EEEE--SHHHHHHHHHHHHHHHSSSSTTS-PPPEEEE--HHHHHHHHHH-EEEEETTEEEEEE-TTSSEEESSPPP-SSSPPEE-

pLDDT: mean 84.24, std 16.89, range [41.5, 98.0]